Protein AF-A0AAW7EBL6-F1 (afdb_monomer_lite)

Radius of gyration: 20.96 Å; chains: 1; bounding box: 50×33×84 Å

Sequence (169 aa):
MKKLILAAVICMTYTNVQANVCEIPLNQVAVGSMTLMQSLDQFKKIHSNAKPDKDRIQILDVDQAFENAGVTSVGSIDFDPVKNRIIGFTLSYNEGKYAQLETPLNQFKNSILKNSKLPQKGWVLSQDKEAYQYRCNDYQVFIRQDHGVGRGSLGAVIWVFSRYSDSFE

Secondary structure (DSSP, 8-state):
----------------------SS-GGG-EETTEETT--HHHHHTT-TT-EEETTEEE-SS--HHHHHTT--EEEEEEEETTTTEEEEEEEE-TTBTTB-TT--HHHHHHHHHHTSB--SS--EE-TTSSEEEEE-SSEEEEEE--TT-STT---SEEEEEETTSTT--

Structure (mmCIF, N/CA/C/O backbone):
data_AF-A0AAW7EBL6-F1
#
_entry.id   AF-A0AAW7EBL6-F1
#
loop_
_atom_site.group_PDB
_atom_site.id
_atom_site.type_symbol
_atom_site.label_atom_id
_atom_site.label_alt_id
_atom_site.label_comp_id
_atom_site.label_asym_id
_atom_site.label_entity_id
_atom_site.label_seq_id
_atom_site.pdbx_PDB_ins_code
_atom_site.Cartn_x
_atom_site.Cartn_y
_atom_site.Cartn_z
_atom_site.occupancy
_atom_site.B_iso_or_equiv
_atom_site.auth_seq_id
_atom_site.auth_comp_id
_atom_site.auth_asym_id
_atom_site.auth_atom_id
_atom_site.pdbx_PDB_model_num
ATOM 1 N N . MET A 1 1 ? -30.341 -13.556 67.797 1.00 41.12 1 MET A N 1
ATOM 2 C CA . MET A 1 1 ? -29.297 -12.970 66.925 1.00 41.12 1 MET A CA 1
ATOM 3 C C . MET A 1 1 ? -28.873 -14.003 65.892 1.00 41.12 1 MET A C 1
ATOM 5 O O . MET A 1 1 ? -28.338 -15.020 66.301 1.00 41.12 1 MET A O 1
ATOM 9 N N . LYS A 1 2 ? -29.151 -13.775 64.602 1.00 37.97 2 LYS A N 1
ATOM 10 C CA . LYS A 1 2 ? -28.450 -14.355 63.435 1.00 37.97 2 LYS A CA 1
ATOM 11 C C . LYS A 1 2 ? -29.014 -13.673 62.181 1.00 37.97 2 LYS A C 1
ATOM 13 O O . LYS A 1 2 ? -30.071 -14.043 61.688 1.00 37.97 2 LYS A O 1
ATOM 18 N N . LYS A 1 3 ? -28.354 -12.597 61.745 1.00 42.34 3 LYS A N 1
ATOM 19 C CA . LYS A 1 3 ? -28.611 -11.946 60.454 1.00 42.34 3 LYS A CA 1
ATOM 20 C C . LYS A 1 3 ? -27.757 -12.675 59.416 1.00 42.34 3 LYS A C 1
ATOM 22 O O . LYS A 1 3 ? -26.536 -12.591 59.483 1.00 42.34 3 LYS A O 1
ATOM 27 N N . LEU A 1 4 ? -28.387 -13.409 58.505 1.00 45.50 4 LEU A N 1
ATOM 28 C CA . LEU A 1 4 ? -27.747 -13.885 57.281 1.00 45.50 4 LEU A CA 1
ATOM 29 C C . LEU A 1 4 ? -27.855 -12.756 56.256 1.00 45.50 4 LEU A C 1
ATOM 31 O O . LEU A 1 4 ? -28.935 -12.486 55.739 1.00 45.50 4 LEU A O 1
ATOM 35 N N . ILE A 1 5 ? -26.748 -12.055 56.024 1.00 50.28 5 ILE A N 1
ATOM 36 C CA . ILE A 1 5 ? -26.624 -11.108 54.917 1.00 50.28 5 ILE A CA 1
ATOM 37 C C . ILE A 1 5 ? -26.059 -11.905 53.745 1.00 50.28 5 ILE A C 1
ATOM 39 O O . ILE A 1 5 ? -24.889 -12.282 53.749 1.00 50.28 5 ILE A O 1
ATOM 43 N N . LEU A 1 6 ? -26.915 -12.201 52.769 1.00 44.25 6 LEU A N 1
ATOM 44 C CA . LEU A 1 6 ? -26.516 -12.775 51.492 1.00 44.25 6 LEU A CA 1
ATOM 45 C C . LEU A 1 6 ? -25.992 -11.622 50.623 1.00 44.25 6 LEU A C 1
ATOM 47 O O . LEU A 1 6 ? -26.770 -10.856 50.058 1.00 44.25 6 LEU A O 1
ATOM 51 N N . ALA A 1 7 ? -24.673 -11.441 50.577 1.00 52.09 7 ALA A N 1
ATOM 52 C CA . ALA A 1 7 ? -24.049 -10.495 49.662 1.00 52.09 7 ALA A CA 1
ATOM 53 C C . ALA A 1 7 ? -24.016 -11.123 48.260 1.00 52.09 7 ALA A C 1
ATOM 55 O O . ALA A 1 7 ? -23.239 -12.040 47.998 1.00 52.09 7 ALA A O 1
ATOM 56 N N . ALA A 1 8 ? -24.887 -10.651 47.369 1.00 55.81 8 ALA A N 1
ATOM 57 C CA . ALA A 1 8 ? -24.825 -10.984 45.954 1.00 55.81 8 ALA A CA 1
ATOM 58 C C . ALA A 1 8 ? -23.605 -10.284 45.334 1.00 55.81 8 ALA A C 1
ATOM 60 O O . ALA A 1 8 ? -23.542 -9.057 45.269 1.00 55.81 8 ALA A O 1
ATOM 61 N N . VAL A 1 9 ? -22.624 -11.074 44.900 1.00 52.22 9 VAL A N 1
ATOM 62 C CA . VAL A 1 9 ? -21.461 -10.596 44.149 1.00 52.22 9 VAL A CA 1
ATOM 63 C C . VAL A 1 9 ? -21.908 -10.307 42.718 1.00 52.22 9 VAL A C 1
ATOM 65 O O . VAL A 1 9 ? -22.136 -11.225 41.934 1.00 52.22 9 VAL A O 1
ATOM 68 N N . ILE A 1 10 ? -22.035 -9.028 42.368 1.00 58.41 10 ILE A N 1
ATOM 69 C CA . ILE A 1 10 ? -22.160 -8.598 40.972 1.00 58.41 10 ILE A CA 1
ATOM 70 C C . ILE A 1 10 ? -20.739 -8.456 40.416 1.00 58.41 10 ILE A C 1
ATOM 72 O O . ILE A 1 10 ? -20.129 -7.392 40.489 1.00 58.41 10 ILE A O 1
ATOM 76 N N . CYS A 1 11 ? -20.198 -9.545 39.870 1.00 48.09 11 CYS A N 1
ATOM 77 C CA . CYS A 1 11 ? -19.036 -9.480 38.986 1.00 48.09 11 CYS A CA 1
ATOM 78 C C . CYS A 1 11 ? -19.516 -9.103 37.581 1.00 48.09 11 CYS A C 1
ATOM 80 O O . CYS A 1 11 ? -19.899 -9.965 36.796 1.00 48.09 11 CYS A O 1
ATOM 82 N N . MET A 1 12 ? -19.502 -7.810 37.263 1.00 52.34 12 MET A N 1
ATOM 83 C CA . MET A 1 12 ? -19.603 -7.327 35.885 1.00 52.34 12 MET A CA 1
ATOM 84 C C . MET A 1 12 ? -18.270 -6.700 35.477 1.00 52.34 12 MET A C 1
ATOM 86 O O . MET A 1 12 ? -18.115 -5.483 35.473 1.00 52.34 12 MET A O 1
ATOM 90 N N . THR A 1 13 ? -17.292 -7.530 35.120 1.00 45.69 13 THR A N 1
ATOM 91 C CA . THR A 1 13 ? -16.124 -7.069 34.361 1.00 45.69 13 THR A CA 1
ATOM 92 C C . THR A 1 13 ? -16.465 -7.108 32.875 1.00 45.69 13 THR A C 1
ATOM 94 O O . THR A 1 13 ? -16.055 -8.017 32.158 1.00 45.69 13 THR A O 1
ATOM 97 N N . TYR A 1 14 ? -17.243 -6.130 32.407 1.00 45.69 14 TYR A N 1
ATOM 98 C CA . TYR A 1 14 ? -17.321 -5.839 30.977 1.00 45.69 14 TYR A CA 1
ATOM 99 C C . TYR A 1 14 ? -16.088 -5.020 30.605 1.00 45.69 14 TYR A C 1
ATOM 101 O O . TYR A 1 14 ? -16.085 -3.792 30.701 1.00 45.69 14 TYR A O 1
ATOM 109 N N . THR A 1 15 ? -15.019 -5.689 30.182 1.00 44.75 15 THR A N 1
ATOM 110 C CA . THR A 1 15 ? -14.023 -5.033 29.342 1.00 44.75 15 THR A CA 1
ATOM 111 C C . THR A 1 15 ? -14.699 -4.758 28.004 1.00 44.75 15 THR A C 1
ATOM 113 O O . THR A 1 15 ? -14.742 -5.603 27.115 1.00 44.75 15 THR A O 1
ATOM 116 N N . ASN A 1 16 ? -15.283 -3.567 27.863 1.00 39.31 16 ASN A N 1
ATOM 117 C CA . ASN A 1 16 ? -15.599 -3.035 26.547 1.00 39.31 16 ASN A CA 1
ATOM 118 C C . ASN A 1 16 ? -14.259 -2.855 25.830 1.00 39.31 16 ASN A C 1
ATOM 120 O O . ASN A 1 16 ? -13.623 -1.810 25.953 1.00 39.31 16 ASN A O 1
ATOM 124 N N . VAL A 1 17 ? -13.796 -3.885 25.117 1.00 49.09 17 VAL A N 1
ATOM 125 C CA . VAL A 1 17 ? -12.821 -3.699 24.043 1.00 49.09 17 VAL A CA 1
ATOM 126 C C . VAL A 1 17 ? -13.571 -2.884 23.006 1.00 49.09 17 VAL A C 1
ATOM 128 O O . VAL A 1 17 ? -14.308 -3.407 22.172 1.00 49.09 17 VAL A O 1
ATOM 131 N N . GLN A 1 18 ? -13.515 -1.569 23.184 1.00 49.03 18 GLN A N 1
ATOM 132 C CA . GLN A 1 18 ? -14.241 -0.634 22.362 1.00 49.03 18 GLN A CA 1
ATOM 133 C C . GLN A 1 18 ? -13.625 -0.736 20.975 1.00 49.03 18 GLN A C 1
ATOM 135 O O . GLN A 1 18 ? -12.450 -0.435 20.772 1.00 49.03 18 GLN A O 1
ATOM 140 N N . ALA A 1 19 ? -14.417 -1.267 20.052 1.00 60.50 19 ALA A N 1
ATOM 141 C CA . ALA A 1 19 ? -14.049 -1.452 18.667 1.00 60.50 19 ALA A CA 1
ATOM 142 C C . ALA A 1 19 ? -13.464 -0.128 18.131 1.00 60.50 19 ALA A C 1
ATOM 144 O O . ALA A 1 19 ? -14.158 0.891 18.132 1.00 60.50 19 ALA A O 1
ATOM 145 N N . ASN A 1 20 ? -12.207 -0.133 17.677 1.00 82.69 20 ASN A N 1
ATOM 146 C CA . ASN A 1 20 ? -11.586 1.069 17.124 1.00 82.69 20 ASN A CA 1
ATOM 147 C C . ASN A 1 20 ? -12.209 1.337 15.751 1.00 82.69 20 ASN A C 1
ATOM 149 O O . ASN A 1 20 ? -11.921 0.643 14.771 1.00 82.69 20 ASN A O 1
ATOM 153 N N . VAL A 1 21 ? -13.113 2.315 15.703 1.00 91.00 21 VAL A N 1
ATOM 154 C CA . VAL A 1 21 ? -13.809 2.724 14.480 1.00 91.00 21 VAL A CA 1
ATOM 155 C C . VAL A 1 21 ? -12.791 3.295 13.495 1.00 91.00 21 VAL A C 1
ATOM 157 O O . VAL A 1 21 ? -11.998 4.169 13.844 1.00 91.00 21 VAL A O 1
ATOM 160 N N . CYS A 1 22 ? -12.815 2.796 12.261 1.00 95.62 22 CYS A N 1
ATOM 161 C CA . CYS A 1 22 ? -11.944 3.289 11.203 1.00 95.62 22 CYS A CA 1
ATOM 162 C C . CYS A 1 22 ? -12.319 4.727 10.816 1.00 95.62 22 CYS A C 1
ATOM 164 O O . CYS A 1 22 ? -13.495 5.076 10.746 1.00 95.62 22 CYS A O 1
ATOM 166 N N . GLU A 1 23 ? -11.317 5.562 10.542 1.00 96.81 23 GLU A N 1
ATOM 167 C CA . GLU A 1 23 ? -11.528 6.951 10.116 1.00 96.81 23 GLU A CA 1
ATOM 168 C C . GLU A 1 23 ? -12.145 7.013 8.718 1.00 96.81 23 GLU A C 1
ATOM 170 O O . GLU A 1 23 ? -13.004 7.854 8.458 1.00 96.81 23 GLU A O 1
ATOM 175 N N . ILE A 1 24 ? -11.718 6.107 7.837 1.00 97.31 24 ILE A N 1
ATOM 176 C CA . ILE A 1 24 ? -12.285 5.929 6.504 1.00 97.31 24 ILE A CA 1
ATOM 177 C C . ILE A 1 24 ? -12.710 4.467 6.308 1.00 97.31 24 ILE A C 1
ATOM 179 O O . ILE A 1 24 ? -12.111 3.570 6.906 1.00 97.31 24 ILE A O 1
ATOM 183 N N . PRO A 1 25 ? -13.736 4.195 5.485 1.00 97.19 25 PRO A N 1
ATOM 184 C CA . PRO A 1 25 ? -14.154 2.831 5.186 1.00 97.19 25 PRO A CA 1
ATOM 185 C C . PRO A 1 25 ? -13.064 2.018 4.481 1.00 97.19 25 PRO A C 1
ATOM 187 O O . PRO A 1 25 ? -12.327 2.539 3.643 1.00 97.19 25 PRO A O 1
ATOM 190 N N . LEU A 1 26 ? -13.036 0.710 4.748 1.00 96.75 26 LEU A N 1
ATOM 191 C CA . LEU A 1 26 ? -12.065 -0.239 4.191 1.00 96.75 26 LEU A CA 1
ATOM 192 C C . LEU A 1 26 ? -11.908 -0.153 2.660 1.00 96.75 26 LEU A C 1
ATOM 194 O O . LEU A 1 26 ? -10.796 -0.207 2.150 1.00 96.75 26 LEU A O 1
ATOM 198 N N . ASN A 1 27 ? -1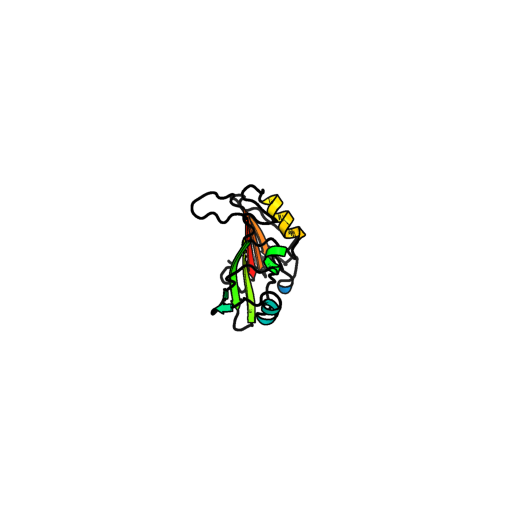3.010 0.002 1.921 1.00 96.38 27 ASN A N 1
ATOM 199 C CA . ASN A 1 27 ? -13.018 0.076 0.454 1.00 96.38 27 ASN A CA 1
ATOM 200 C C . ASN A 1 27 ? -12.616 1.452 -0.114 1.00 96.38 27 ASN A C 1
ATOM 202 O O . ASN A 1 27 ? -12.629 1.636 -1.329 1.00 96.38 27 ASN A O 1
ATOM 206 N N . GLN A 1 28 ? -12.309 2.429 0.743 1.00 97.81 28 GLN A N 1
ATOM 207 C CA . GLN A 1 28 ? -11.794 3.743 0.345 1.00 97.81 28 GLN A CA 1
ATOM 208 C C . GLN A 1 28 ? -10.289 3.884 0.589 1.00 97.81 28 GLN A C 1
ATOM 210 O O . GLN A 1 28 ? -9.703 4.867 0.136 1.00 97.81 28 GLN A O 1
ATOM 215 N N . VAL A 1 29 ? -9.673 2.920 1.282 1.00 98.62 29 VAL A N 1
ATOM 216 C CA . VAL A 1 29 ? -8.235 2.895 1.559 1.00 98.62 29 VAL A CA 1
ATOM 217 C C . VAL A 1 29 ? -7.483 2.696 0.246 1.00 98.62 29 VAL A C 1
ATOM 219 O O . VAL A 1 29 ? -7.518 1.607 -0.330 1.00 98.62 29 VAL A O 1
ATOM 222 N N . ALA A 1 30 ? -6.809 3.746 -0.222 1.00 98.50 30 ALA A N 1
ATOM 223 C CA . ALA A 1 30 ? -6.067 3.736 -1.479 1.00 98.50 30 ALA A CA 1
ATOM 224 C C . ALA A 1 30 ? -4.746 4.501 -1.369 1.00 98.50 30 ALA A C 1
ATOM 226 O O . ALA A 1 30 ? -4.693 5.585 -0.788 1.00 98.50 30 ALA A O 1
ATOM 227 N N . VAL A 1 31 ? -3.684 3.957 -1.954 1.00 98.38 31 VAL A N 1
ATOM 228 C CA . VAL A 1 31 ? -2.321 4.506 -1.925 1.00 98.38 31 VAL A CA 1
ATOM 229 C C . VAL A 1 31 ? -1.513 3.877 -3.054 1.00 98.38 31 VAL A C 1
ATOM 231 O O . VAL A 1 31 ? -1.671 2.694 -3.336 1.00 98.38 31 VAL A O 1
ATOM 234 N N . GLY A 1 32 ? -0.667 4.665 -3.720 1.00 97.00 32 GLY A N 1
ATOM 235 C CA . GLY A 1 32 ? 0.273 4.128 -4.707 1.00 97.00 32 GLY A CA 1
ATOM 236 C C . GLY A 1 32 ? -0.391 3.329 -5.833 1.00 97.00 32 GLY A C 1
ATOM 237 O O . GLY A 1 32 ? 0.073 2.248 -6.153 1.00 97.00 32 GLY A O 1
ATOM 238 N N . SER A 1 33 ? -1.511 3.817 -6.381 1.00 96.81 33 SER A N 1
ATOM 239 C CA . SER A 1 33 ? -2.329 3.128 -7.401 1.00 96.81 33 SER A CA 1
ATOM 240 C C . SER A 1 33 ? -3.009 1.814 -6.956 1.00 96.81 33 SER A C 1
ATOM 242 O O . SER A 1 33 ? -3.704 1.164 -7.735 1.00 96.81 33 SER A O 1
ATOM 244 N N . MET A 1 34 ? -2.910 1.457 -5.674 1.00 97.81 34 MET A N 1
ATOM 245 C CA . MET A 1 34 ? -3.627 0.335 -5.066 1.00 97.81 34 MET A CA 1
ATOM 246 C C . MET A 1 34 ? -4.850 0.821 -4.290 1.00 97.81 34 MET A C 1
ATOM 248 O O . MET A 1 34 ? -4.810 1.878 -3.662 1.00 97.81 34 MET A O 1
ATOM 252 N N . THR A 1 35 ? -5.915 0.017 -4.265 1.00 98.25 35 THR A N 1
ATOM 253 C CA . THR A 1 35 ? -7.072 0.213 -3.374 1.00 98.25 35 THR A CA 1
ATOM 254 C C . THR A 1 35 ? -7.422 -1.108 -2.696 1.00 98.25 35 THR A C 1
ATOM 256 O O . THR A 1 35 ? -7.508 -2.142 -3.362 1.00 98.25 35 THR A O 1
ATOM 259 N N . LEU A 1 36 ? -7.646 -1.102 -1.379 1.00 98.12 36 LEU A N 1
ATOM 260 C CA . LEU A 1 36 ? -8.154 -2.287 -0.684 1.00 98.12 36 LEU A CA 1
ATOM 261 C C . LEU A 1 36 ? -9.559 -2.644 -1.179 1.00 98.12 36 LEU A C 1
ATOM 263 O O . LEU A 1 36 ? -10.380 -1.784 -1.484 1.00 98.12 36 LEU A O 1
ATOM 267 N N . MET A 1 37 ? -9.854 -3.940 -1.199 1.00 98.25 37 MET A N 1
ATOM 268 C CA . MET A 1 37 ? -11.122 -4.528 -1.639 1.00 98.25 37 MET A CA 1
ATOM 269 C C . MET A 1 37 ? -11.456 -4.338 -3.125 1.00 98.25 37 MET A C 1
ATOM 271 O O . MET A 1 37 ? -12.523 -4.783 -3.547 1.00 98.25 37 MET A O 1
ATOM 275 N N . GLN A 1 38 ? -10.584 -3.722 -3.929 1.00 97.75 38 GLN A N 1
ATOM 276 C CA . GLN A 1 38 ? -10.805 -3.637 -5.374 1.00 97.75 38 GLN A CA 1
ATOM 277 C C . GLN A 1 38 ? -10.718 -5.024 -6.016 1.00 97.75 38 GLN A C 1
ATOM 279 O O . GLN A 1 38 ? -9.931 -5.867 -5.571 1.00 97.75 38 GLN A O 1
ATOM 284 N N . SER A 1 39 ? -11.506 -5.261 -7.064 1.00 97.38 39 SER A N 1
ATOM 285 C CA . SER A 1 39 ? -11.466 -6.536 -7.782 1.00 97.38 39 SER A CA 1
ATOM 286 C C . SER A 1 39 ? -10.262 -6.645 -8.713 1.00 97.38 39 SER A C 1
ATOM 288 O O . SER A 1 39 ? -9.680 -5.634 -9.118 1.00 97.38 39 SER A O 1
ATOM 290 N N . LEU A 1 40 ? -9.915 -7.874 -9.114 1.00 96.38 40 LEU A N 1
ATOM 291 C CA . LEU A 1 40 ? -8.840 -8.094 -10.084 1.00 96.38 40 LEU A CA 1
ATOM 292 C C . LEU A 1 40 ? -9.131 -7.404 -11.425 1.00 96.38 40 LEU A C 1
ATOM 294 O O . LEU A 1 40 ? -8.224 -6.842 -12.031 1.00 96.38 40 LEU A O 1
ATOM 298 N N . ASP A 1 41 ? -10.388 -7.392 -11.871 1.00 96.50 41 ASP A N 1
ATOM 299 C CA . ASP A 1 41 ? -10.778 -6.743 -13.128 1.00 96.50 41 ASP A CA 1
ATOM 300 C C . ASP A 1 41 ? -10.644 -5.221 -13.056 1.00 96.50 41 ASP A C 1
ATOM 302 O O . ASP A 1 41 ? -10.212 -4.586 -14.016 1.00 96.50 41 ASP A O 1
ATOM 306 N N . GLN A 1 42 ? -11.005 -4.617 -11.920 1.00 97.44 42 GLN A N 1
ATOM 307 C CA . GLN A 1 42 ? -10.797 -3.186 -11.695 1.00 97.44 42 GLN A CA 1
ATOM 308 C C . GLN A 1 42 ? -9.308 -2.854 -11.662 1.00 97.44 42 GLN A C 1
ATOM 310 O O . GLN A 1 42 ? -8.888 -1.893 -12.300 1.00 97.44 42 GLN A O 1
ATOM 315 N N . PHE A 1 43 ? -8.518 -3.680 -10.977 1.00 97.25 43 PHE A N 1
ATOM 316 C CA . PHE A 1 43 ? -7.076 -3.512 -10.896 1.00 97.25 43 PHE A CA 1
ATOM 317 C C . PHE A 1 43 ? -6.411 -3.610 -12.275 1.00 97.25 43 PHE A C 1
ATOM 319 O O . PHE A 1 43 ? -5.665 -2.714 -12.658 1.00 97.25 43 PHE A O 1
ATOM 326 N N . LYS A 1 44 ? -6.764 -4.625 -13.075 1.00 96.44 44 LYS A N 1
ATOM 327 C CA . LYS A 1 44 ? -6.220 -4.861 -14.424 1.00 96.44 44 LYS A CA 1
ATOM 328 C C . LYS A 1 44 ? -6.542 -3.776 -15.447 1.00 96.44 44 LYS A C 1
ATOM 330 O O . LYS A 1 44 ? -5.822 -3.652 -16.433 1.00 96.44 44 LYS A O 1
ATOM 335 N N . LYS A 1 45 ? -7.600 -2.985 -15.236 1.00 96.69 45 LYS A N 1
ATOM 336 C CA . LYS A 1 45 ? -7.885 -1.816 -16.090 1.00 96.69 45 LYS A CA 1
ATOM 337 C C . LYS A 1 45 ? -6.794 -0.753 -15.999 1.00 96.69 45 LYS A C 1
ATOM 339 O O . LYS A 1 45 ? -6.619 -0.002 -16.951 1.00 96.69 45 LYS A O 1
ATOM 344 N N . ILE A 1 46 ? -6.109 -0.684 -14.861 1.00 96.31 46 ILE A N 1
ATOM 345 C CA . ILE A 1 46 ? -5.004 0.244 -14.618 1.00 96.31 46 ILE A CA 1
ATOM 346 C C . ILE A 1 46 ? -3.679 -0.496 -14.835 1.00 96.31 46 ILE A C 1
ATOM 348 O O . ILE A 1 46 ? -2.839 -0.043 -15.604 1.00 96.31 46 ILE A O 1
ATOM 352 N N . HIS A 1 47 ? -3.552 -1.680 -14.236 1.00 96.50 47 HIS A N 1
ATOM 353 C CA . HIS A 1 47 ? -2.337 -2.488 -14.202 1.00 96.50 47 HIS A CA 1
ATOM 354 C C . HIS A 1 47 ? -2.491 -3.745 -15.057 1.00 96.50 47 HIS A C 1
ATOM 356 O O . HIS A 1 47 ? -2.712 -4.854 -14.563 1.00 96.50 47 HIS A O 1
ATOM 362 N N . SER A 1 48 ? -2.429 -3.573 -16.377 1.00 94.88 48 SER A N 1
ATOM 363 C CA . SER A 1 48 ? -2.685 -4.661 -17.339 1.00 94.88 48 SER A CA 1
ATOM 364 C C . SER A 1 48 ? -1.699 -5.836 -17.238 1.00 94.88 48 SER A C 1
ATOM 366 O O . SER A 1 48 ? -2.024 -6.950 -17.652 1.00 94.88 48 SER A O 1
ATOM 368 N N . ASN A 1 49 ? -0.522 -5.614 -16.645 1.00 93.69 49 ASN A N 1
ATOM 369 C CA . ASN A 1 49 ? 0.497 -6.633 -16.402 1.00 93.69 49 ASN A CA 1
ATOM 370 C C . ASN A 1 49 ? 0.252 -7.474 -15.130 1.00 93.69 49 ASN A C 1
ATOM 372 O O . ASN A 1 49 ? 1.017 -8.405 -14.875 1.00 93.69 49 ASN A O 1
ATOM 376 N N . ALA A 1 50 ? -0.810 -7.196 -14.363 1.00 95.31 50 ALA A N 1
ATOM 377 C CA . ALA A 1 50 ? -1.174 -7.950 -13.168 1.00 95.31 50 ALA A CA 1
ATOM 378 C C . ALA A 1 50 ? -1.533 -9.408 -13.489 1.00 95.31 50 ALA A C 1
ATOM 380 O O . ALA A 1 50 ? -2.465 -9.691 -14.254 1.00 95.31 50 ALA A O 1
ATOM 381 N N . LYS A 1 51 ? -0.848 -10.355 -12.843 1.00 92.56 51 LYS A N 1
ATOM 382 C CA . LYS A 1 51 ? -1.097 -11.794 -13.007 1.00 92.56 51 LYS A CA 1
ATOM 383 C C . LYS A 1 51 ? -1.538 -12.413 -11.683 1.00 92.56 51 LYS A C 1
ATOM 385 O O . LYS A 1 51 ? -0.787 -12.327 -10.718 1.00 92.56 51 LYS A O 1
ATOM 390 N N . PRO A 1 52 ? -2.731 -13.026 -11.598 1.00 90.62 52 PRO A N 1
ATOM 391 C CA . PRO A 1 52 ? -3.099 -13.772 -10.403 1.00 90.62 52 PRO A CA 1
ATOM 392 C C . PRO A 1 52 ? -2.194 -15.002 -10.253 1.00 90.62 52 PRO A C 1
ATOM 394 O O . PRO A 1 52 ? -1.904 -15.685 -11.236 1.00 90.62 52 PRO A O 1
ATOM 397 N N . ASP A 1 53 ? -1.795 -15.289 -9.022 1.00 91.38 53 ASP A N 1
ATOM 398 C CA . ASP A 1 53 ? -1.053 -16.479 -8.615 1.00 91.38 53 ASP A CA 1
ATOM 399 C C . ASP A 1 53 ? -1.629 -16.972 -7.283 1.00 91.38 53 ASP A C 1
ATOM 401 O O . ASP A 1 53 ? -1.315 -16.437 -6.224 1.00 91.38 53 ASP A O 1
ATOM 405 N N . LYS A 1 54 ? -2.528 -17.961 -7.352 1.00 90.75 54 LYS A N 1
ATOM 406 C CA . LYS A 1 54 ? -3.273 -18.510 -6.205 1.00 90.75 54 LYS A CA 1
ATOM 407 C C . LYS A 1 54 ? -3.985 -17.422 -5.379 1.00 90.75 54 LYS A C 1
ATOM 409 O O . LYS A 1 54 ? -4.997 -16.882 -5.820 1.00 90.75 54 LYS A O 1
ATOM 414 N N . ASP A 1 55 ? -3.478 -17.154 -4.185 1.00 92.88 55 ASP A N 1
ATOM 415 C CA . ASP A 1 55 ? -3.936 -16.199 -3.176 1.00 92.88 55 ASP A CA 1
ATOM 416 C C . ASP A 1 55 ? -3.202 -14.852 -3.274 1.00 92.88 55 ASP A C 1
ATOM 418 O O . ASP A 1 55 ? -3.253 -14.027 -2.362 1.00 92.88 55 ASP A O 1
ATOM 422 N N . ARG A 1 56 ? -2.497 -14.612 -4.384 1.00 94.62 56 ARG A N 1
ATOM 423 C CA . ARG A 1 56 ? -1.727 -13.395 -4.631 1.00 94.62 56 ARG A CA 1
ATOM 424 C C . ARG A 1 56 ? -1.937 -12.849 -6.033 1.00 94.62 56 ARG A C 1
ATOM 426 O O . ARG A 1 56 ? -2.460 -13.511 -6.932 1.00 94.62 56 ARG A O 1
ATOM 433 N N . ILE A 1 57 ? -1.481 -11.619 -6.229 1.00 95.38 57 ILE A N 1
ATOM 434 C CA . ILE A 1 57 ? -1.301 -11.010 -7.545 1.00 95.38 57 ILE A CA 1
ATOM 435 C C . ILE A 1 57 ? 0.169 -10.625 -7.704 1.00 95.38 57 ILE A C 1
ATOM 437 O O . ILE A 1 57 ? 0.758 -9.995 -6.830 1.00 95.38 57 ILE A O 1
ATOM 441 N N . GLN A 1 58 ? 0.757 -10.998 -8.835 1.00 93.62 58 GLN A N 1
ATOM 442 C CA . GLN A 1 58 ? 2.109 -10.627 -9.221 1.00 93.62 58 GLN A CA 1
ATOM 443 C C . GLN A 1 58 ? 2.092 -9.400 -10.137 1.00 93.62 58 GLN A C 1
ATOM 445 O O . GLN A 1 58 ? 1.325 -9.340 -11.105 1.00 93.62 58 GLN A O 1
ATOM 450 N N . ILE A 1 59 ? 2.992 -8.462 -9.847 1.00 93.25 59 ILE A N 1
ATOM 451 C CA . ILE A 1 59 ? 3.394 -7.348 -10.707 1.00 93.25 59 ILE A CA 1
ATOM 452 C C . ILE A 1 59 ? 4.905 -7.482 -10.882 1.00 93.25 59 ILE A C 1
ATOM 454 O O . ILE A 1 59 ? 5.642 -7.388 -9.906 1.00 93.25 59 ILE A O 1
ATOM 458 N N . LEU A 1 60 ? 5.354 -7.779 -12.102 1.00 81.31 60 LEU A N 1
ATOM 459 C CA . LEU A 1 60 ? 6.783 -7.968 -12.387 1.00 81.31 60 LEU A CA 1
ATOM 460 C C . LEU A 1 60 ? 7.497 -6.632 -12.586 1.00 81.31 60 LEU A C 1
ATOM 462 O O . LEU A 1 60 ? 8.613 -6.463 -12.111 1.00 81.31 60 LEU A O 1
ATOM 466 N N . ASP A 1 61 ? 6.811 -5.689 -13.231 1.00 87.56 61 ASP A N 1
ATOM 467 C CA . ASP A 1 61 ? 7.334 -4.366 -13.544 1.00 87.56 61 ASP A CA 1
ATOM 468 C C . ASP A 1 61 ? 6.367 -3.299 -13.036 1.00 87.56 61 ASP A C 1
ATOM 470 O 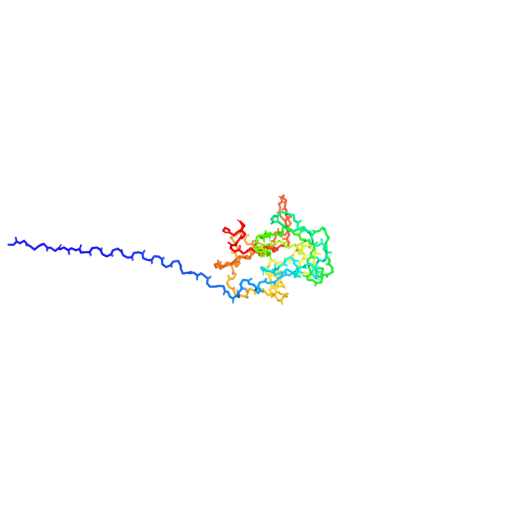O . ASP A 1 61 ? 5.148 -3.389 -13.226 1.00 87.56 61 ASP A O 1
ATOM 474 N N . VAL A 1 62 ? 6.925 -2.281 -12.392 1.00 93.06 62 VAL A N 1
ATOM 475 C CA . VAL A 1 62 ? 6.202 -1.070 -12.010 1.00 93.06 62 VAL A CA 1
ATOM 476 C C . VAL A 1 62 ? 5.785 -0.357 -13.294 1.00 93.06 62 VAL A C 1
ATOM 478 O O . VAL A 1 62 ? 6.631 0.001 -14.105 1.00 93.06 62 VAL A O 1
ATOM 481 N N . ASP A 1 63 ? 4.482 -0.191 -13.508 1.00 95.38 63 ASP A N 1
ATOM 482 C CA . ASP A 1 63 ? 3.973 0.560 -14.653 1.00 95.38 63 ASP A CA 1
ATOM 483 C C . ASP A 1 63 ? 3.844 2.061 -14.356 1.00 95.38 63 ASP A C 1
ATOM 485 O O . ASP A 1 63 ? 4.030 2.535 -13.232 1.00 95.38 63 ASP A O 1
ATOM 489 N N . GLN A 1 64 ? 3.458 2.821 -15.381 1.00 96.12 64 GLN A N 1
ATOM 490 C CA . GLN A 1 64 ? 3.369 4.275 -15.305 1.00 96.12 64 GLN A CA 1
ATOM 491 C C . GLN A 1 64 ? 2.451 4.781 -14.180 1.00 96.12 64 GLN A C 1
ATOM 493 O O . GLN A 1 64 ? 2.682 5.867 -13.644 1.00 96.12 64 GLN A O 1
ATOM 498 N N . ALA A 1 65 ? 1.396 4.041 -13.825 1.00 96.62 65 ALA A N 1
ATOM 499 C CA . ALA A 1 65 ? 0.471 4.466 -12.779 1.00 96.62 65 ALA A CA 1
ATOM 500 C C . ALA A 1 65 ? 1.132 4.385 -11.397 1.00 96.62 65 ALA A C 1
ATOM 502 O O . ALA A 1 65 ? 1.000 5.316 -10.596 1.00 96.62 65 ALA A O 1
ATOM 503 N N . PHE A 1 66 ? 1.904 3.326 -11.148 1.00 97.19 66 PHE A N 1
ATOM 504 C CA . PHE A 1 66 ? 2.728 3.211 -9.948 1.00 97.19 66 PHE A CA 1
ATOM 505 C C . PHE A 1 66 ? 3.843 4.267 -9.902 1.00 97.19 66 PHE A C 1
ATOM 507 O O . PHE A 1 66 ? 3.988 4.950 -8.884 1.00 97.19 66 PHE A O 1
ATOM 514 N N . GLU A 1 67 ? 4.569 4.473 -11.004 1.00 95.94 67 GLU A N 1
ATOM 515 C CA . GLU A 1 67 ? 5.639 5.479 -11.094 1.00 95.94 67 GLU A CA 1
ATOM 516 C C . GLU A 1 67 ? 5.123 6.899 -10.821 1.00 95.94 67 GLU A C 1
ATOM 518 O O . GLU A 1 67 ? 5.707 7.657 -10.042 1.00 95.94 67 GLU A O 1
ATOM 523 N N . ASN A 1 68 ? 3.977 7.259 -11.409 1.00 95.75 68 ASN A N 1
ATOM 524 C CA . ASN A 1 68 ? 3.335 8.559 -11.191 1.00 95.75 68 ASN A CA 1
ATOM 525 C C . ASN A 1 68 ? 2.974 8.775 -9.716 1.00 95.75 68 ASN A C 1
ATOM 527 O O . ASN A 1 68 ? 3.050 9.903 -9.204 1.00 95.75 68 ASN A O 1
ATOM 531 N N . ALA A 1 69 ? 2.610 7.683 -9.042 1.00 96.38 69 ALA A N 1
ATOM 532 C CA . ALA A 1 69 ? 2.336 7.632 -7.618 1.00 96.38 69 ALA A CA 1
ATOM 533 C C . ALA A 1 69 ? 3.603 7.468 -6.757 1.00 96.38 69 ALA A C 1
ATOM 535 O O . ALA A 1 69 ? 3.474 7.322 -5.547 1.00 96.38 69 ALA A O 1
ATOM 536 N N . GLY A 1 70 ? 4.805 7.518 -7.341 1.00 96.00 70 GLY A N 1
ATOM 537 C CA . GLY A 1 70 ? 6.090 7.495 -6.640 1.00 96.00 70 GLY A CA 1
ATOM 538 C C . GLY A 1 70 ? 6.550 6.124 -6.143 1.00 96.00 70 GLY A C 1
ATOM 539 O O . GLY A 1 70 ? 7.534 6.075 -5.407 1.00 96.00 70 GLY A O 1
ATOM 540 N N . VAL A 1 71 ? 5.852 5.048 -6.513 1.00 97.06 71 VAL A N 1
ATOM 541 C CA . VAL A 1 71 ? 6.204 3.669 -6.151 1.00 97.06 71 VAL A CA 1
ATOM 542 C C . VAL A 1 71 ? 7.376 3.206 -7.015 1.00 97.06 71 VAL A C 1
ATOM 544 O O . VAL A 1 71 ? 7.357 3.394 -8.228 1.00 97.06 71 VAL A O 1
ATOM 547 N N . THR A 1 72 ? 8.380 2.588 -6.396 1.00 95.44 72 THR A N 1
ATOM 548 C CA . THR A 1 72 ? 9.587 2.075 -7.070 1.00 95.44 72 THR A CA 1
ATOM 549 C C . THR A 1 72 ? 9.641 0.555 -7.131 1.00 95.44 72 THR A C 1
ATOM 551 O O . THR A 1 72 ? 10.322 -0.004 -7.985 1.00 95.44 72 THR A O 1
ATOM 554 N N . SER A 1 73 ? 8.889 -0.137 -6.273 1.00 94.50 73 SER A N 1
ATOM 555 C CA . SER A 1 73 ? 8.610 -1.566 -6.424 1.00 94.50 73 SER A CA 1
ATOM 556 C C . SER A 1 73 ? 7.308 -1.957 -5.733 1.00 94.50 73 SER A C 1
ATOM 558 O O . SER A 1 73 ? 6.867 -1.323 -4.771 1.00 94.50 73 SER A O 1
ATOM 560 N N . VAL A 1 74 ? 6.692 -3.023 -6.236 1.00 95.31 74 VAL A N 1
ATOM 561 C CA . VAL A 1 74 ? 5.488 -3.629 -5.667 1.00 95.31 74 VAL A CA 1
ATOM 562 C C . VAL A 1 74 ? 5.898 -4.935 -4.996 1.00 95.31 74 VAL A C 1
ATOM 564 O O . VAL A 1 74 ? 6.517 -5.790 -5.624 1.00 95.31 74 VAL A O 1
ATOM 567 N N . GLY A 1 75 ? 5.597 -5.064 -3.706 1.00 91.50 75 GLY A N 1
ATOM 568 C CA . GLY A 1 75 ? 5.861 -6.276 -2.937 1.00 91.50 75 GLY A CA 1
ATOM 569 C C . GLY A 1 75 ? 4.725 -7.290 -3.077 1.00 91.50 75 GLY A C 1
ATOM 570 O O . GLY A 1 75 ? 4.180 -7.497 -4.159 1.00 91.50 75 GLY A O 1
ATOM 571 N N . SER A 1 76 ? 4.344 -7.931 -1.969 1.00 90.50 76 SER A N 1
ATOM 572 C CA . SER A 1 76 ? 3.173 -8.811 -1.967 1.00 90.50 76 SER A CA 1
ATOM 573 C C . SER A 1 76 ? 1.897 -8.030 -2.282 1.00 90.50 76 SER A C 1
ATOM 575 O O . SER A 1 76 ? 1.715 -6.912 -1.800 1.00 90.50 76 SER A O 1
ATOM 577 N N . ILE A 1 77 ? 1.002 -8.638 -3.061 1.00 96.81 77 ILE A N 1
ATOM 578 C CA . ILE A 1 77 ? -0.403 -8.245 -3.170 1.00 96.81 77 ILE A CA 1
ATOM 579 C C . ILE A 1 77 ? -1.218 -9.474 -2.780 1.00 96.81 77 ILE A C 1
ATOM 581 O O . ILE A 1 77 ? -1.298 -10.429 -3.552 1.00 96.81 77 ILE A O 1
ATOM 585 N N . ASP A 1 78 ? -1.804 -9.446 -1.591 1.00 96.88 78 ASP A N 1
ATOM 586 C CA . ASP A 1 78 ? -2.656 -10.514 -1.082 1.00 96.88 78 ASP A CA 1
ATOM 587 C C . ASP A 1 78 ? -4.037 -10.414 -1.734 1.00 96.88 78 ASP A C 1
ATOM 589 O O . ASP A 1 78 ? -4.644 -9.335 -1.820 1.00 96.88 78 ASP A O 1
ATOM 593 N N . PHE A 1 79 ? -4.562 -11.549 -2.175 1.00 97.25 79 PHE A N 1
ATOM 594 C CA . PHE A 1 79 ? -5.782 -11.640 -2.957 1.00 97.25 79 PHE A CA 1
ATOM 595 C C . PHE A 1 79 ? -6.697 -12.737 -2.415 1.00 97.25 79 PHE A C 1
ATOM 597 O O . PHE A 1 79 ? -6.282 -13.866 -2.188 1.00 97.25 79 PHE A O 1
ATOM 604 N N . ASP A 1 80 ? -7.974 -12.404 -2.247 1.00 96.75 80 ASP A N 1
ATOM 605 C CA . ASP A 1 80 ? -9.036 -13.356 -1.927 1.00 96.75 80 ASP A CA 1
ATOM 606 C C . ASP A 1 80 ? -9.665 -13.833 -3.250 1.00 96.75 80 ASP A C 1
ATOM 608 O O . ASP A 1 80 ? -10.482 -13.101 -3.827 1.00 96.75 80 ASP A O 1
ATOM 612 N N . PRO A 1 81 ? -9.307 -15.029 -3.766 1.00 95.00 81 PRO A N 1
ATOM 613 C CA . PRO A 1 81 ? -9.819 -15.514 -5.045 1.00 95.00 81 PRO A CA 1
ATOM 614 C C . PRO A 1 81 ? -11.303 -15.884 -4.984 1.00 95.00 81 PRO A C 1
ATOM 616 O O . PRO A 1 81 ? -11.983 -15.846 -6.007 1.00 95.00 81 PRO A O 1
ATOM 619 N N . VAL A 1 82 ? -11.831 -16.198 -3.795 1.00 95.38 82 VAL A N 1
ATOM 620 C CA . VAL A 1 82 ? -13.242 -16.568 -3.610 1.00 95.38 82 VAL A CA 1
ATOM 621 C C . VAL A 1 82 ? -14.137 -15.336 -3.713 1.00 95.38 82 VAL A C 1
ATOM 623 O O . VAL A 1 82 ? -15.219 -15.398 -4.298 1.00 95.38 82 VAL A O 1
ATOM 626 N N . LYS A 1 83 ? -13.706 -14.204 -3.149 1.00 96.56 83 LYS A N 1
ATOM 627 C CA . LYS A 1 83 ? -14.436 -12.927 -3.216 1.00 96.56 83 LYS A CA 1
ATOM 628 C C . LYS A 1 83 ? -13.939 -11.994 -4.319 1.00 96.56 83 LYS A C 1
ATOM 630 O O . LYS A 1 83 ? -14.513 -10.919 -4.473 1.00 96.56 83 LYS A O 1
ATOM 635 N N . ASN A 1 84 ? -12.916 -12.399 -5.073 1.00 96.31 84 ASN A N 1
ATOM 636 C CA . ASN A 1 84 ? -12.269 -11.632 -6.137 1.00 96.31 84 ASN A CA 1
ATOM 637 C C . ASN A 1 84 ? -11.899 -10.207 -5.693 1.00 96.31 84 ASN A C 1
ATOM 639 O O . ASN A 1 84 ? -12.411 -9.229 -6.241 1.00 96.31 84 ASN A O 1
ATOM 643 N N . ARG A 1 85 ? -11.041 -10.078 -4.675 1.00 97.44 85 ARG A N 1
ATOM 644 C CA . ARG A 1 85 ? -10.654 -8.767 -4.126 1.00 97.44 85 ARG A CA 1
ATOM 645 C C . ARG A 1 85 ? -9.250 -8.745 -3.532 1.00 97.44 85 ARG A C 1
ATOM 647 O O . ARG A 1 85 ? -8.813 -9.719 -2.928 1.00 97.44 85 ARG A O 1
ATOM 654 N N . ILE A 1 86 ? -8.574 -7.607 -3.652 1.00 98.06 86 ILE A N 1
ATOM 655 C CA . ILE A 1 86 ? -7.268 -7.361 -3.024 1.00 98.06 86 ILE A CA 1
ATOM 656 C C . ILE A 1 86 ? -7.462 -7.095 -1.532 1.00 98.06 86 ILE A C 1
ATOM 658 O O . ILE A 1 86 ? -8.150 -6.145 -1.162 1.00 98.06 86 ILE A O 1
ATOM 662 N N . ILE A 1 87 ? -6.860 -7.918 -0.678 1.00 98.25 87 ILE A N 1
ATOM 663 C CA . ILE A 1 87 ? -7.032 -7.883 0.785 1.00 98.25 87 ILE A CA 1
ATOM 664 C C . ILE A 1 87 ? -5.809 -7.348 1.532 1.00 98.25 87 ILE A C 1
ATOM 666 O O . ILE A 1 87 ? -5.918 -7.047 2.723 1.00 98.25 87 ILE A O 1
ATOM 670 N N . GLY A 1 88 ? -4.686 -7.171 0.845 1.00 98.25 88 GLY A N 1
ATOM 671 C CA . GLY A 1 88 ? -3.479 -6.577 1.399 1.00 98.25 88 GLY A CA 1
ATOM 672 C C . GLY A 1 88 ? -2.450 -6.289 0.314 1.00 98.25 88 GLY A C 1
ATOM 673 O O . GLY A 1 88 ? -2.518 -6.873 -0.765 1.00 98.25 88 GLY A O 1
ATOM 674 N N . PHE A 1 89 ? -1.526 -5.367 0.564 1.00 97.88 89 PHE A N 1
ATOM 675 C CA . PHE A 1 89 ? -0.409 -5.114 -0.339 1.00 97.88 89 PHE A CA 1
ATOM 676 C C . PHE A 1 89 ? 0.756 -4.378 0.334 1.00 97.88 89 PHE A C 1
ATOM 678 O O . PHE A 1 89 ? 0.591 -3.696 1.349 1.00 97.88 89 PHE A O 1
ATOM 685 N N . THR A 1 90 ? 1.928 -4.481 -0.292 1.00 96.81 90 THR A N 1
ATOM 686 C CA . THR A 1 90 ? 3.164 -3.788 0.089 1.00 96.81 90 THR A CA 1
ATOM 687 C C . THR A 1 90 ? 3.678 -2.953 -1.076 1.00 96.81 90 THR A C 1
ATOM 689 O O . THR A 1 90 ? 3.762 -3.458 -2.196 1.00 96.81 90 THR A O 1
ATOM 692 N N . LEU A 1 91 ? 4.077 -1.705 -0.826 1.00 97.12 91 LEU A N 1
ATOM 693 C CA . LEU A 1 91 ? 4.688 -0.839 -1.840 1.00 97.12 91 LEU A CA 1
ATOM 694 C C . LEU A 1 91 ? 5.975 -0.223 -1.300 1.00 97.12 91 LEU A C 1
ATOM 696 O O . LEU A 1 91 ? 5.997 0.296 -0.182 1.00 97.12 91 LEU A O 1
ATOM 700 N N . SER A 1 92 ? 7.029 -0.244 -2.110 1.00 95.50 92 SER A N 1
ATOM 701 C CA . SER A 1 92 ? 8.257 0.492 -1.833 1.00 95.50 92 SER A CA 1
ATOM 702 C C . SER A 1 92 ? 8.244 1.840 -2.540 1.00 95.50 92 SER A C 1
ATOM 704 O O . SER A 1 92 ? 7.794 1.968 -3.679 1.00 95.50 92 SER A O 1
ATOM 706 N N . TYR A 1 93 ? 8.776 2.831 -1.845 1.00 95.88 93 TYR A N 1
ATOM 707 C CA . TYR A 1 93 ? 9.039 4.187 -2.311 1.00 95.88 93 TYR A CA 1
ATOM 708 C C . TYR A 1 93 ? 10.531 4.510 -2.222 1.00 95.88 93 TYR A C 1
ATOM 710 O O . TYR A 1 93 ? 10.908 5.677 -2.321 1.00 95.88 93 TYR A O 1
ATOM 718 N N . ASN A 1 94 ? 11.368 3.500 -1.964 1.00 91.00 94 ASN A N 1
ATOM 719 C CA . ASN A 1 94 ? 12.792 3.686 -1.757 1.00 91.00 94 ASN A CA 1
ATOM 720 C C . ASN A 1 94 ? 13.434 4.294 -3.007 1.00 91.00 94 ASN A C 1
ATOM 722 O O . ASN A 1 94 ? 13.156 3.830 -4.114 1.00 91.00 94 ASN A O 1
ATOM 726 N N . GLU A 1 95 ? 14.254 5.329 -2.814 1.00 89.31 95 GLU A N 1
ATOM 727 C CA . GLU A 1 95 ? 14.853 6.138 -3.889 1.00 89.31 95 GLU A CA 1
ATOM 728 C C . GLU A 1 95 ? 13.826 6.724 -4.887 1.00 89.31 95 GLU A C 1
ATOM 730 O O . GLU A 1 95 ? 14.152 7.071 -6.022 1.00 89.31 95 GLU A O 1
ATOM 735 N N . GLY A 1 96 ? 12.564 6.855 -4.471 1.00 89.69 96 GLY A N 1
ATOM 736 C CA . GLY A 1 96 ? 11.456 7.339 -5.282 1.00 89.69 96 GLY A CA 1
ATOM 737 C C . GLY A 1 96 ? 11.120 8.815 -5.071 1.00 89.69 96 GLY A C 1
ATOM 738 O O . GLY A 1 96 ? 11.724 9.549 -4.287 1.00 89.69 96 GLY A O 1
ATOM 739 N N . LYS A 1 97 ? 10.056 9.256 -5.749 1.00 93.19 97 LYS A N 1
ATOM 740 C CA . LYS A 1 97 ? 9.557 10.644 -5.725 1.00 93.19 97 LYS A CA 1
ATOM 741 C C . LYS A 1 97 ? 9.248 11.177 -4.320 1.00 93.19 97 LYS A C 1
ATOM 743 O O . LYS A 1 97 ? 9.330 12.382 -4.096 1.00 93.19 97 LYS A O 1
ATOM 748 N N . TYR A 1 98 ? 8.827 10.306 -3.402 1.00 92.44 98 TYR A N 1
ATOM 749 C CA . TYR A 1 98 ? 8.365 10.697 -2.065 1.00 92.44 98 TYR A CA 1
ATOM 750 C C . TYR A 1 98 ? 9.337 10.355 -0.936 1.00 92.44 98 TYR A C 1
ATOM 752 O O . TYR A 1 98 ? 9.116 10.805 0.189 1.00 92.44 98 TYR A O 1
ATOM 760 N N . ALA A 1 99 ? 10.389 9.585 -1.214 1.00 91.81 99 ALA A N 1
ATOM 761 C CA . ALA A 1 99 ? 11.413 9.265 -0.235 1.00 91.81 99 ALA A CA 1
ATOM 762 C C . ALA A 1 99 ? 12.732 8.878 -0.902 1.00 91.81 99 ALA A C 1
ATOM 764 O O . ALA A 1 99 ? 12.775 8.156 -1.888 1.00 91.81 99 ALA A O 1
ATOM 765 N N . GLN A 1 100 ? 13.807 9.344 -0.293 1.00 90.12 100 GLN A N 1
ATOM 766 C CA . GLN A 1 100 ? 15.181 8.896 -0.494 1.00 90.12 100 GLN A CA 1
ATOM 767 C C . GLN A 1 100 ? 15.646 8.214 0.799 1.00 90.12 100 GLN A C 1
ATOM 769 O O . GLN A 1 100 ? 14.982 8.381 1.832 1.00 90.12 100 GLN A O 1
ATOM 774 N N . LEU A 1 101 ? 16.782 7.514 0.779 1.00 85.62 101 LEU A N 1
ATOM 775 C CA . LEU A 1 101 ? 17.357 6.847 1.957 1.00 85.62 101 LEU A CA 1
ATOM 776 C C . LEU A 1 101 ? 17.329 7.718 3.225 1.00 85.62 101 LEU A C 1
ATOM 778 O O . LEU A 1 101 ? 16.877 7.285 4.279 1.00 85.62 101 LEU A O 1
ATOM 782 N N . GLU A 1 102 ? 17.724 8.985 3.103 1.00 88.44 102 GLU A N 1
ATOM 783 C CA . GLU A 1 102 ? 17.838 9.927 4.227 1.00 88.44 102 GLU A CA 1
ATOM 784 C C . GLU A 1 102 ? 16.537 10.668 4.567 1.00 88.44 102 GLU A C 1
ATOM 786 O O . GLU A 1 102 ? 16.496 11.479 5.492 1.00 88.44 102 GLU A O 1
ATOM 791 N N . THR A 1 103 ? 15.452 10.445 3.817 1.00 92.75 103 THR A N 1
ATOM 792 C CA . THR A 1 103 ? 14.192 11.161 4.060 1.00 92.75 103 THR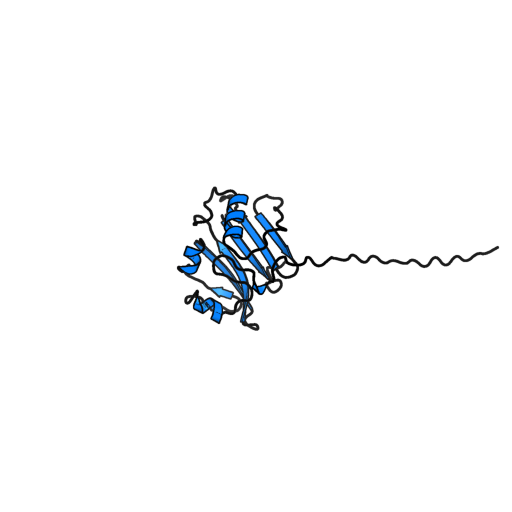 A CA 1
ATOM 793 C C . THR A 1 103 ? 13.643 10.786 5.432 1.00 92.75 103 THR A C 1
ATOM 795 O O . THR A 1 103 ? 13.329 9.615 5.636 1.00 92.75 103 THR A O 1
ATOM 798 N N . PRO A 1 104 ? 13.454 11.739 6.365 1.00 94.12 104 PRO A N 1
ATOM 799 C CA . PRO A 1 104 ? 12.931 11.429 7.689 1.00 94.12 104 PRO A CA 1
ATOM 800 C C . PRO A 1 104 ? 11.563 10.746 7.612 1.00 94.12 104 PRO A C 1
ATOM 802 O O . PRO A 1 104 ? 10.689 11.198 6.864 1.00 94.12 104 PRO A O 1
ATOM 805 N N . LEU A 1 105 ? 11.335 9.731 8.452 1.00 95.69 105 LEU A N 1
ATOM 806 C CA . LEU A 1 105 ? 10.076 8.974 8.511 1.00 95.69 105 LEU A CA 1
ATOM 807 C C . LEU A 1 105 ? 8.827 9.875 8.504 1.00 95.69 105 LEU A C 1
ATOM 809 O O . LEU A 1 105 ? 7.864 9.631 7.777 1.00 95.69 105 LEU A O 1
ATOM 813 N N . ASN A 1 106 ? 8.849 10.956 9.284 1.00 96.69 106 ASN A N 1
ATOM 814 C CA . ASN A 1 106 ? 7.724 11.884 9.415 1.00 96.69 106 ASN A CA 1
ATOM 815 C C . ASN A 1 106 ? 7.423 12.608 8.090 1.00 96.69 106 ASN A C 1
ATOM 817 O O . ASN A 1 106 ? 6.261 12.836 7.754 1.00 96.69 106 ASN A O 1
ATOM 821 N N . GLN A 1 107 ? 8.466 12.970 7.335 1.00 97.25 107 GLN A N 1
ATOM 822 C CA . GLN A 1 107 ? 8.327 13.621 6.031 1.00 97.25 107 GLN A CA 1
ATOM 823 C C . GLN A 1 107 ? 7.816 12.637 4.977 1.00 97.25 107 GLN A C 1
ATOM 825 O O . GLN A 1 107 ? 6.920 12.989 4.204 1.00 97.25 107 GLN A O 1
ATOM 830 N N . PHE A 1 108 ? 8.318 11.398 4.996 1.00 97.44 108 PHE A N 1
ATOM 831 C CA . PHE A 1 108 ? 7.822 10.331 4.130 1.00 97.44 108 PHE A CA 1
ATOM 832 C C . PHE A 1 108 ? 6.332 10.063 4.384 1.00 97.44 108 PHE A C 1
ATOM 834 O O . PHE A 1 108 ? 5.519 10.190 3.466 1.00 97.44 108 PHE A O 1
ATOM 841 N N . LYS A 1 109 ? 5.939 9.828 5.644 1.00 97.94 109 LYS A N 1
ATOM 842 C CA . LYS A 1 109 ? 4.530 9.668 6.038 1.00 97.94 109 LYS A CA 1
ATOM 843 C C . LYS A 1 109 ? 3.664 10.820 5.538 1.00 97.94 109 LYS A C 1
ATOM 845 O O . LYS A 1 109 ? 2.636 10.577 4.916 1.00 97.94 109 LYS A O 1
ATOM 850 N N . ASN A 1 110 ? 4.055 12.066 5.797 1.00 97.94 110 ASN A N 1
ATOM 851 C CA . ASN A 1 110 ? 3.243 13.220 5.408 1.00 97.94 110 ASN A CA 1
ATOM 852 C C . ASN A 1 110 ? 3.087 13.324 3.884 1.00 97.94 110 ASN A C 1
ATOM 854 O O . ASN A 1 110 ? 2.009 13.672 3.400 1.00 97.94 110 ASN A O 1
ATOM 858 N N . SER A 1 111 ? 4.132 12.978 3.127 1.00 97.38 111 SER A N 1
ATOM 859 C CA . SER A 1 111 ? 4.074 12.922 1.664 1.00 97.38 111 SER A CA 1
ATOM 860 C C . SER A 1 111 ? 3.096 11.851 1.187 1.00 97.38 111 SER A C 1
ATOM 862 O O . SER A 1 111 ? 2.263 12.130 0.326 1.00 97.38 111 SER A O 1
ATOM 864 N N . ILE A 1 112 ? 3.121 10.664 1.794 1.00 98.06 112 ILE A N 1
ATOM 865 C CA . ILE A 1 112 ? 2.170 9.591 1.495 1.00 98.06 112 ILE A CA 1
ATOM 866 C C . ILE A 1 112 ? 0.733 10.006 1.821 1.00 98.06 112 ILE A C 1
ATOM 868 O O . ILE A 1 112 ? -0.131 9.920 0.948 1.00 98.06 112 ILE A O 1
ATOM 872 N N . LEU A 1 113 ? 0.470 10.513 3.030 1.00 98.25 113 LEU A N 1
ATOM 873 C CA . LEU A 1 113 ? -0.879 10.903 3.464 1.00 98.25 113 LEU A CA 1
ATOM 874 C C . LEU A 1 113 ? -1.486 12.010 2.601 1.00 98.25 113 LEU A C 1
ATOM 876 O O . LEU A 1 113 ? -2.684 11.979 2.331 1.00 98.25 113 LEU A O 1
ATOM 880 N N . LYS A 1 114 ? -0.663 12.958 2.138 1.00 97.81 114 LYS A N 1
ATOM 881 C CA . LYS A 1 114 ? -1.097 14.054 1.262 1.00 97.81 114 LYS A CA 1
ATOM 882 C C . LYS A 1 114 ? -1.529 13.575 -0.129 1.00 97.81 114 LYS A C 1
ATOM 884 O O . LYS A 1 114 ? -2.363 14.222 -0.755 1.00 97.81 114 LYS A O 1
ATOM 889 N N . ASN A 1 115 ? -0.951 12.479 -0.622 1.00 97.12 115 ASN A N 1
ATOM 890 C CA . ASN A 1 115 ? -1.157 11.986 -1.990 1.00 97.12 115 ASN A CA 1
ATOM 891 C C . ASN A 1 115 ? -1.987 10.690 -2.048 1.00 97.12 115 ASN A C 1
ATOM 893 O O . ASN A 1 115 ? -2.060 10.055 -3.098 1.00 97.12 115 ASN A O 1
ATOM 897 N N . SER A 1 116 ? -2.605 10.290 -0.935 1.00 97.69 116 SER A N 1
ATOM 898 C CA . SER A 1 116 ? -3.305 9.009 -0.801 1.00 97.69 116 SER A CA 1
ATOM 899 C C . SER A 1 116 ? -4.649 9.176 -0.097 1.00 97.69 116 SER A C 1
ATOM 901 O O . SER A 1 116 ? -4.888 10.154 0.609 1.00 97.69 116 SER A O 1
ATOM 903 N N . LYS A 1 117 ? -5.529 8.185 -0.242 1.00 98.38 117 LYS A N 1
ATOM 904 C CA . LYS A 1 117 ? -6.751 8.060 0.559 1.00 98.38 117 LYS A CA 1
ATOM 905 C C . LYS A 1 117 ? -6.463 7.164 1.758 1.00 98.38 117 LYS A C 1
ATOM 907 O O . LYS A 1 117 ? -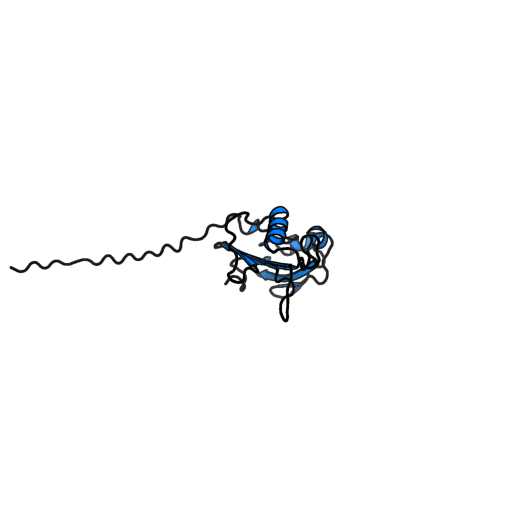6.775 5.976 1.760 1.00 98.38 117 LYS A O 1
ATOM 912 N N . LEU A 1 118 ? -5.823 7.751 2.762 1.00 98.44 118 LEU A N 1
ATOM 913 C CA . LEU A 1 118 ? -5.481 7.108 4.030 1.00 98.44 118 LEU A CA 1
ATOM 914 C C . LEU A 1 118 ? -6.034 7.926 5.209 1.00 98.44 118 LEU A C 1
ATOM 916 O O . LEU A 1 118 ? -6.286 9.126 5.047 1.00 98.44 118 LEU A O 1
ATOM 920 N N . PRO A 1 119 ? -6.197 7.312 6.395 1.00 98.12 119 PRO A N 1
ATOM 921 C CA . PRO A 1 119 ? -6.492 8.026 7.637 1.00 98.12 119 PRO A CA 1
ATOM 922 C C . PRO A 1 119 ? -5.518 9.171 7.884 1.00 98.12 119 PRO A C 1
ATOM 924 O O . PRO A 1 119 ? -4.307 9.004 7.728 1.00 98.12 119 PRO A O 1
ATOM 927 N N . GLN A 1 120 ? -6.026 10.325 8.300 1.00 97.69 120 GLN A N 1
ATOM 928 C CA . GLN A 1 120 ? -5.198 11.499 8.576 1.00 97.69 120 GLN A CA 1
ATOM 929 C C . GLN A 1 120 ? -4.808 11.587 10.058 1.00 97.69 120 GLN A C 1
ATOM 931 O O . GLN A 1 120 ? -3.831 12.251 10.408 1.00 97.69 120 GLN A O 1
ATOM 936 N N . LYS A 1 121 ? -5.518 10.878 10.943 1.00 95.44 121 LYS A N 1
ATOM 937 C CA . LYS A 1 121 ? -5.282 10.841 12.396 1.00 95.44 121 LYS A CA 1
ATOM 938 C C . LYS A 1 121 ? -5.192 9.401 12.913 1.00 95.44 121 LYS A C 1
ATOM 940 O O . LYS A 1 121 ? -5.377 8.443 12.175 1.00 95.44 121 LYS A O 1
ATOM 945 N N . GLY A 1 122 ? -4.861 9.247 14.197 1.00 95.25 122 GLY A N 1
ATOM 946 C CA . GLY A 1 122 ? -4.783 7.934 14.856 1.00 95.25 122 GLY A CA 1
ATOM 947 C C . GLY A 1 122 ? -3.498 7.143 14.582 1.00 95.25 122 GLY A C 1
ATOM 948 O O . GLY A 1 122 ? -3.433 5.962 14.902 1.00 95.25 122 GLY A O 1
ATOM 949 N N . TRP A 1 123 ? -2.480 7.781 14.001 1.00 97.56 123 TRP A N 1
ATOM 950 C CA . TRP A 1 123 ? -1.172 7.170 13.770 1.00 97.56 123 TRP A CA 1
ATOM 951 C C . TRP A 1 123 ? -0.330 7.147 15.046 1.00 97.56 123 TRP A C 1
ATOM 953 O O . TRP A 1 123 ? -0.124 8.190 15.669 1.00 97.56 123 TRP A O 1
ATOM 963 N N . VAL A 1 124 ? 0.225 5.985 15.370 1.00 97.31 124 VAL A N 1
ATOM 964 C CA . VAL A 1 124 ? 1.114 5.752 16.512 1.00 97.31 124 VAL A CA 1
ATOM 965 C C . VAL A 1 124 ? 2.527 5.492 15.994 1.00 97.31 124 VAL A C 1
ATOM 967 O O . VAL A 1 124 ? 2.703 4.739 15.042 1.00 97.31 124 VAL A O 1
ATOM 970 N N . LEU A 1 125 ? 3.529 6.144 16.584 1.00 96.38 125 LEU A N 1
ATOM 971 C CA . LEU A 1 125 ? 4.939 5.878 16.285 1.00 96.38 125 LEU A CA 1
ATOM 972 C C . LEU A 1 125 ? 5.377 4.600 17.018 1.00 96.38 125 LEU A C 1
ATOM 974 O O . LEU A 1 125 ? 5.105 4.465 18.213 1.00 96.38 125 LEU A O 1
ATOM 978 N N . SER A 1 126 ? 6.039 3.681 16.318 1.00 92.88 126 SER A N 1
ATOM 979 C CA . SER A 1 126 ? 6.608 2.459 16.891 1.00 92.88 126 SER A CA 1
ATOM 980 C C . SER A 1 126 ? 7.687 2.768 17.936 1.00 92.88 126 SER A C 1
ATOM 982 O O . SER A 1 126 ? 8.260 3.859 17.970 1.00 92.88 126 SER A O 1
ATOM 984 N N . GLN A 1 127 ? 7.984 1.801 18.809 1.00 89.50 127 GLN A N 1
ATOM 985 C CA . GLN A 1 127 ? 8.972 1.982 19.882 1.00 89.50 127 GLN A CA 1
ATOM 986 C C . GLN A 1 127 ? 10.396 2.220 19.353 1.00 89.50 127 GLN A C 1
ATOM 988 O O . GLN A 1 127 ? 11.125 3.034 19.919 1.00 89.50 127 GLN A O 1
ATOM 993 N N . ASP A 1 128 ? 10.765 1.553 18.258 1.00 88.56 128 ASP A N 1
ATOM 994 C CA . ASP A 1 128 ? 12.040 1.740 17.547 1.00 88.56 128 ASP A CA 1
ATOM 995 C C . ASP A 1 128 ? 12.097 3.043 16.729 1.00 88.56 128 ASP A C 1
ATOM 997 O O . ASP A 1 128 ? 13.169 3.440 16.284 1.00 88.56 128 ASP A O 1
ATOM 1001 N N . LYS A 1 129 ? 10.966 3.754 16.601 1.00 90.94 129 LYS A N 1
ATOM 1002 C CA . LYS A 1 129 ? 10.796 4.998 15.834 1.00 90.94 129 LYS A CA 1
ATOM 1003 C C . LYS A 1 129 ? 11.030 4.856 14.328 1.00 90.94 129 LYS A C 1
ATOM 1005 O O . LYS A 1 129 ? 11.178 5.872 13.652 1.00 90.94 129 LYS A O 1
ATOM 1010 N N . GLU A 1 130 ? 11.010 3.636 13.801 1.00 90.75 130 GLU A N 1
ATOM 1011 C CA . GLU A 1 130 ? 11.200 3.373 12.370 1.00 90.75 130 GLU A CA 1
ATOM 1012 C C . GLU A 1 130 ? 9.882 3.287 11.595 1.00 90.75 130 GLU A C 1
ATOM 1014 O O . GLU A 1 130 ? 9.892 3.331 10.365 1.00 90.75 130 GLU A O 1
ATOM 1019 N N . ALA A 1 131 ? 8.733 3.203 12.277 1.00 94.69 131 ALA A N 1
ATOM 1020 C CA . ALA A 1 131 ? 7.437 3.084 11.624 1.00 94.69 131 ALA A CA 1
ATOM 1021 C C . ALA A 1 131 ? 6.320 3.883 12.304 1.00 94.69 131 ALA A C 1
ATOM 1023 O O . ALA A 1 131 ? 6.230 3.991 13.524 1.00 94.69 131 ALA A O 1
ATOM 1024 N N . TYR A 1 132 ? 5.394 4.389 11.496 1.00 98.00 132 TYR A N 1
ATOM 1025 C CA . TYR A 1 132 ? 4.075 4.796 11.962 1.00 98.00 132 TYR A CA 1
ATOM 1026 C C . TYR A 1 132 ? 3.055 3.712 11.641 1.00 98.00 132 TYR A C 1
ATOM 1028 O O . TYR A 1 132 ? 2.964 3.273 10.496 1.00 98.00 132 TYR A O 1
ATOM 1036 N N . GLN A 1 133 ? 2.234 3.355 12.623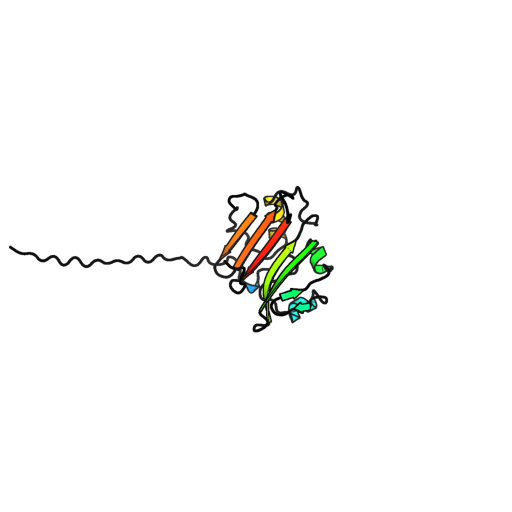 1.00 97.75 133 GLN A N 1
ATOM 1037 C CA . GLN A 1 133 ? 1.130 2.419 12.468 1.00 97.75 133 GLN A CA 1
ATOM 1038 C C . GLN A 1 133 ? -0.210 3.129 12.651 1.00 97.75 133 GLN A C 1
ATOM 1040 O O . GLN A 1 133 ? -0.415 3.875 13.609 1.00 97.75 133 GLN A O 1
ATOM 1045 N N . TYR A 1 134 ? -1.141 2.860 11.747 1.00 97.75 134 TYR A N 1
ATOM 1046 C CA . TYR A 1 134 ? -2.564 3.085 11.941 1.00 97.75 134 TYR A CA 1
ATOM 1047 C C . TYR A 1 134 ? -3.252 1.729 12.053 1.00 97.75 134 TYR A C 1
ATOM 1049 O O . TYR A 1 134 ? -3.018 0.853 11.221 1.00 97.75 134 TYR A O 1
ATOM 1057 N N . ARG A 1 135 ? -4.130 1.556 13.043 1.00 96.19 135 ARG A N 1
ATOM 1058 C CA . ARG A 1 135 ? -4.909 0.326 13.201 1.00 96.19 135 ARG A CA 1
ATOM 1059 C C . ARG A 1 135 ? -6.337 0.628 13.630 1.00 96.19 135 ARG A C 1
ATOM 1061 O O . ARG A 1 135 ? -6.565 1.339 14.607 1.00 96.19 135 ARG A O 1
ATOM 1068 N N . CYS A 1 136 ? -7.283 0.029 12.922 1.00 95.88 136 CYS A N 1
ATOM 1069 C CA . CYS A 1 136 ? -8.689 -0.037 13.299 1.00 95.88 136 CYS A CA 1
ATOM 1070 C C . CYS A 1 136 ? -9.198 -1.480 13.151 1.00 95.88 136 CYS A C 1
ATOM 1072 O O . CYS A 1 136 ? -8.421 -2.384 12.848 1.00 95.88 136 CYS A O 1
ATOM 1074 N N . ASN A 1 137 ? -10.493 -1.720 13.361 1.00 95.12 137 ASN A N 1
ATOM 1075 C CA . ASN A 1 137 ? -11.044 -3.082 13.296 1.00 95.12 137 ASN A CA 1
ATOM 1076 C C . ASN A 1 137 ? -11.038 -3.712 11.896 1.00 95.12 137 ASN A C 1
ATOM 1078 O O . ASN A 1 137 ? -11.145 -4.932 11.784 1.00 95.12 137 ASN A O 1
ATOM 1082 N N . ASP A 1 138 ? -10.991 -2.899 10.837 1.00 97.12 138 ASP A N 1
ATOM 1083 C CA . ASP A 1 138 ? -11.126 -3.400 9.466 1.00 97.12 138 ASP A CA 1
ATOM 1084 C C . ASP A 1 138 ? -9.800 -3.479 8.710 1.00 97.12 138 ASP A C 1
ATOM 1086 O O . ASP A 1 138 ? -9.706 -4.254 7.758 1.00 97.12 138 ASP A O 1
ATOM 1090 N N . TYR A 1 139 ? -8.793 -2.687 9.090 1.00 97.94 139 TYR A N 1
ATOM 1091 C CA . TYR A 1 139 ? -7.480 -2.690 8.449 1.00 97.94 139 TYR A CA 1
ATOM 1092 C C . TYR A 1 139 ? -6.395 -2.056 9.320 1.00 97.94 139 TYR A C 1
ATOM 1094 O O . TYR A 1 139 ? -6.661 -1.318 10.275 1.00 97.94 139 TYR A O 1
ATOM 1102 N N . GLN A 1 140 ? -5.152 -2.353 8.955 1.00 97.69 140 GLN A N 1
ATOM 1103 C CA . GLN A 1 140 ? -3.964 -1.718 9.490 1.00 97.69 140 GLN A CA 1
ATOM 1104 C C . GLN A 1 140 ? -3.049 -1.237 8.369 1.00 97.69 140 GLN A C 1
ATOM 1106 O O . GLN A 1 140 ? -3.011 -1.811 7.279 1.00 97.69 140 GLN A O 1
ATOM 1111 N N . VAL A 1 141 ? -2.343 -0.146 8.645 1.00 98.31 141 VAL A N 1
ATOM 1112 C CA . VAL A 1 141 ? -1.376 0.461 7.735 1.00 98.31 141 VAL A CA 1
ATOM 1113 C C . VAL A 1 141 ? -0.101 0.748 8.500 1.00 98.31 141 VAL A C 1
ATOM 1115 O O . VAL A 1 141 ? -0.149 1.331 9.582 1.00 98.31 141 VAL A O 1
ATOM 1118 N N . PHE A 1 142 ? 1.031 0.395 7.912 1.00 97.44 142 PHE A N 1
ATOM 1119 C CA . PHE A 1 142 ? 2.353 0.708 8.432 1.00 97.44 142 PHE A CA 1
ATOM 1120 C C . PHE A 1 142 ? 3.108 1.519 7.390 1.00 97.44 142 PHE A C 1
ATOM 1122 O O . PHE A 1 142 ? 3.169 1.112 6.236 1.00 97.44 142 PHE A O 1
ATOM 1129 N N . ILE A 1 143 ? 3.693 2.642 7.789 1.00 97.75 143 ILE A N 1
ATOM 1130 C CA . ILE A 1 143 ? 4.624 3.424 6.971 1.00 97.75 143 ILE A CA 1
ATOM 1131 C C . ILE A 1 143 ? 5.974 3.353 7.671 1.00 97.75 143 ILE A C 1
ATOM 1133 O O . ILE A 1 143 ? 6.073 3.830 8.801 1.00 97.75 143 ILE A O 1
ATOM 1137 N N . ARG A 1 144 ? 6.983 2.766 7.025 1.00 95.19 144 ARG A N 1
ATOM 1138 C CA . ARG A 1 144 ? 8.323 2.551 7.584 1.00 95.19 144 ARG A CA 1
ATOM 1139 C C . ARG A 1 144 ? 9.391 3.261 6.767 1.00 95.19 144 ARG A C 1
ATOM 1141 O O . ARG A 1 144 ? 9.265 3.389 5.551 1.00 95.19 144 ARG A O 1
ATOM 1148 N N . GLN A 1 145 ? 10.425 3.705 7.465 1.00 92.62 145 GLN A N 1
ATOM 1149 C CA . GLN A 1 145 ? 11.687 4.164 6.909 1.00 92.62 145 GLN A CA 1
ATOM 1150 C C . GLN A 1 145 ? 12.789 3.749 7.885 1.00 92.62 145 GLN A C 1
ATOM 1152 O O . GLN A 1 145 ? 12.847 4.268 8.998 1.00 92.62 145 GLN A O 1
ATOM 1157 N N . ASP A 1 146 ? 13.629 2.806 7.469 1.00 84.81 146 ASP A N 1
ATOM 1158 C CA . ASP A 1 146 ? 14.733 2.265 8.273 1.00 84.81 146 ASP A CA 1
ATOM 1159 C C . ASP A 1 146 ? 16.109 2.822 7.867 1.00 84.81 146 ASP A C 1
ATOM 1161 O O . ASP A 1 146 ? 17.130 2.406 8.413 1.00 84.81 146 ASP A O 1
ATOM 1165 N N . HIS A 1 147 ? 16.150 3.760 6.910 1.00 84.12 147 HIS A N 1
ATOM 1166 C CA . HIS A 1 147 ? 17.368 4.440 6.458 1.00 84.12 147 HIS A CA 1
ATOM 1167 C C . HIS A 1 147 ? 18.494 3.489 6.018 1.00 84.12 147 HIS A C 1
ATOM 1169 O O . HIS A 1 147 ? 19.672 3.839 6.079 1.00 84.12 147 HIS A O 1
ATOM 1175 N N . GLY A 1 148 ? 18.170 2.267 5.584 1.00 69.12 148 GLY A N 1
ATOM 1176 C CA . GLY A 1 148 ? 19.201 1.328 5.147 1.00 69.12 148 GLY A CA 1
ATOM 1177 C C . GLY A 1 148 ? 19.896 0.561 6.278 1.00 69.12 148 GLY A C 1
ATOM 1178 O O . GLY A 1 148 ? 20.879 -0.130 6.006 1.00 69.12 148 GLY A O 1
ATOM 1179 N N . VAL A 1 149 ? 19.438 0.666 7.530 1.00 68.00 149 VAL A N 1
ATOM 1180 C CA . VAL A 1 149 ? 20.141 0.103 8.694 1.00 68.00 149 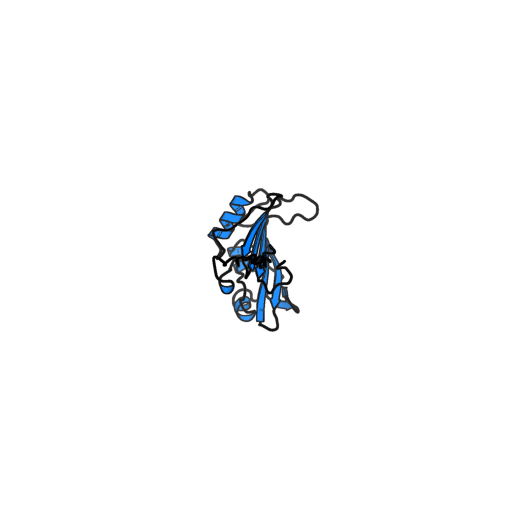VAL A CA 1
ATOM 1181 C C . VAL A 1 149 ? 19.906 -1.410 8.827 1.00 68.00 149 VAL A C 1
ATOM 1183 O O . VAL A 1 149 ? 18.783 -1.878 8.979 1.00 68.00 149 VAL A O 1
ATOM 1186 N N . GLY A 1 150 ? 20.995 -2.192 8.838 1.00 61.47 150 GLY A N 1
ATOM 1187 C CA . GLY A 1 150 ? 20.981 -3.639 9.108 1.00 61.47 150 GLY A CA 1
ATOM 1188 C C . GLY A 1 150 ? 21.070 -4.539 7.866 1.00 61.47 150 GLY A C 1
ATOM 1189 O O . GLY A 1 150 ? 21.168 -4.082 6.730 1.00 61.47 150 GLY A O 1
ATOM 1190 N N . ARG A 1 151 ? 21.088 -5.865 8.076 1.00 45.41 151 ARG A N 1
ATOM 1191 C CA . ARG A 1 151 ? 21.043 -6.846 6.975 1.00 45.41 151 ARG A CA 1
ATOM 1192 C C . ARG A 1 151 ? 19.584 -7.049 6.557 1.00 45.41 151 ARG A C 1
ATOM 1194 O O . ARG A 1 151 ? 18.849 -7.714 7.277 1.00 45.41 151 ARG A O 1
ATOM 1201 N N . GLY A 1 152 ? 19.200 -6.502 5.404 1.00 58.81 152 GLY A N 1
ATOM 1202 C CA . GLY A 1 152 ? 17.839 -6.612 4.857 1.00 58.81 152 GLY A CA 1
ATOM 1203 C C . GLY A 1 152 ? 17.012 -5.330 4.952 1.00 58.81 152 GLY A C 1
ATOM 1204 O O . GLY A 1 152 ? 15.799 -5.420 5.113 1.00 58.81 152 GLY A O 1
ATOM 1205 N N . SER A 1 153 ? 17.658 -4.163 4.885 1.00 67.19 153 SER A N 1
ATOM 1206 C CA . SER A 1 153 ? 16.967 -2.878 4.895 1.00 67.19 153 SER A CA 1
ATOM 1207 C C . SER A 1 153 ? 15.923 -2.773 3.784 1.00 67.19 153 SER A C 1
ATOM 1209 O O . SER A 1 153 ? 16.140 -3.183 2.641 1.00 67.19 153 SER A O 1
ATOM 1211 N N . LEU A 1 154 ? 14.765 -2.243 4.155 1.00 76.56 154 LEU A N 1
ATOM 1212 C CA . LEU A 1 154 ? 13.594 -2.102 3.296 1.00 76.56 154 LEU A CA 1
ATOM 1213 C C . LEU A 1 154 ? 13.484 -0.681 2.733 1.00 76.56 154 LEU A C 1
ATOM 1215 O O . LEU A 1 154 ? 12.875 -0.482 1.679 1.00 76.56 154 LEU A O 1
ATOM 1219 N N . GLY A 1 155 ? 14.082 0.298 3.419 1.00 88.94 155 GLY A N 1
ATOM 1220 C CA . GLY A 1 155 ? 13.956 1.713 3.104 1.00 88.94 155 GLY A CA 1
ATOM 1221 C C . GLY A 1 155 ? 12.534 2.217 3.340 1.00 88.94 155 GLY A C 1
ATOM 1222 O O . GLY A 1 155 ? 11.839 1.799 4.270 1.00 88.94 155 GLY A O 1
ATOM 1223 N N . ALA A 1 156 ? 12.090 3.126 2.474 1.00 94.81 156 ALA A N 1
ATOM 1224 C CA . ALA A 1 156 ? 10.749 3.689 2.524 1.00 94.81 156 ALA A CA 1
ATOM 1225 C C . ALA A 1 156 ? 9.704 2.692 1.998 1.00 94.81 156 ALA A C 1
ATOM 1227 O O . ALA A 1 156 ? 9.624 2.445 0.794 1.00 94.81 156 ALA A O 1
ATOM 1228 N N . VAL A 1 157 ? 8.876 2.140 2.886 1.00 95.88 157 VAL A N 1
ATOM 1229 C CA . VAL A 1 157 ? 7.861 1.128 2.545 1.00 95.88 157 VAL A CA 1
ATOM 1230 C C . VAL A 1 157 ? 6.533 1.437 3.221 1.00 95.88 157 VAL A C 1
ATOM 1232 O O . VAL A 1 157 ? 6.484 1.951 4.340 1.00 95.88 157 VAL A O 1
ATOM 1235 N N . ILE A 1 158 ? 5.440 1.098 2.540 1.00 97.75 158 ILE A N 1
ATOM 1236 C CA . ILE A 1 158 ? 4.111 1.021 3.137 1.00 97.75 158 ILE A CA 1
ATOM 1237 C C . ILE A 1 158 ? 3.561 -0.401 3.049 1.00 97.75 158 ILE A C 1
ATOM 1239 O O . ILE A 1 158 ? 3.645 -1.053 2.007 1.00 97.75 158 ILE A O 1
ATOM 1243 N N . TRP A 1 159 ? 2.939 -0.839 4.135 1.00 97.88 159 TRP A N 1
ATOM 1244 C CA . TRP A 1 159 ? 2.131 -2.046 4.190 1.00 97.88 159 TRP A CA 1
ATOM 1245 C C . TRP A 1 159 ? 0.691 -1.689 4.499 1.00 97.88 159 TRP A C 1
ATOM 1247 O O . TRP A 1 159 ? 0.431 -0.885 5.395 1.00 97.88 159 TRP A O 1
ATOM 1257 N N . VAL A 1 160 ? -0.242 -2.299 3.782 1.00 98.44 160 VAL A N 1
ATOM 1258 C CA . VAL A 1 160 ? -1.676 -2.076 3.949 1.00 98.44 160 VAL A CA 1
ATOM 1259 C C . VAL A 1 160 ? -2.358 -3.433 3.990 1.00 98.44 160 VAL A C 1
ATOM 1261 O O . VAL A 1 160 ? -2.335 -4.155 2.999 1.00 98.44 160 VAL A O 1
ATOM 1264 N N . PHE A 1 161 ? -3.000 -3.774 5.105 1.00 98.06 161 PHE A N 1
ATOM 1265 C CA . PHE A 1 161 ? -3.650 -5.074 5.287 1.00 98.06 161 PHE A CA 1
ATOM 1266 C C . PHE A 1 161 ? -5.066 -4.898 5.811 1.00 98.06 161 PHE A C 1
ATOM 1268 O O . PHE A 1 161 ? -5.284 -4.228 6.819 1.00 98.06 161 PHE A O 1
ATOM 1275 N N . SER A 1 162 ? -6.036 -5.512 5.141 1.00 97.88 162 SER A N 1
ATOM 1276 C CA . SER A 1 162 ? -7.388 -5.650 5.680 1.00 97.88 162 SER A CA 1
ATOM 1277 C C . SER A 1 162 ? -7.450 -6.772 6.710 1.00 97.88 162 SER A C 1
ATOM 1279 O O . SER A 1 162 ? -6.644 -7.695 6.662 1.00 97.88 162 SER A O 1
ATOM 1281 N N . ARG A 1 163 ? -8.496 -6.778 7.537 1.00 96.75 163 ARG A N 1
ATOM 1282 C CA . ARG A 1 163 ? -8.821 -7.869 8.470 1.00 96.75 163 ARG A CA 1
ATOM 1283 C C . ARG A 1 163 ? -9.022 -9.253 7.844 1.00 96.75 163 ARG A C 1
ATOM 1285 O O . ARG A 1 163 ? -9.289 -10.205 8.564 1.00 96.75 163 ARG A O 1
ATOM 1292 N N . TYR A 1 164 ? -9.020 -9.340 6.516 1.00 96.44 164 TYR A N 1
ATOM 1293 C CA . TYR A 1 164 ? -9.142 -10.595 5.781 1.00 96.44 164 TYR A CA 1
ATOM 1294 C C . TYR A 1 164 ? -7.784 -11.159 5.342 1.00 96.44 164 TYR A C 1
ATOM 1296 O O . TYR A 1 164 ? -7.764 -12.273 4.838 1.00 96.44 164 TYR A O 1
ATOM 1304 N N . SER A 1 165 ? -6.690 -10.397 5.474 1.00 93.94 165 SER A N 1
ATOM 1305 C CA . SER A 1 165 ? -5.326 -10.877 5.214 1.00 93.94 165 SER A CA 1
ATOM 1306 C C . SER A 1 165 ? -4.773 -11.553 6.465 1.00 93.94 165 SER A C 1
ATOM 1308 O O . SER A 1 165 ? -4.963 -11.050 7.571 1.00 93.94 165 SER A O 1
ATOM 1310 N N . ASP A 1 166 ? -4.022 -12.637 6.277 1.00 90.62 166 ASP A N 1
ATOM 1311 C CA . ASP A 1 166 ? -3.286 -13.314 7.352 1.00 90.62 166 ASP A CA 1
ATOM 1312 C C . ASP A 1 166 ? -2.235 -12.397 8.002 1.00 90.62 166 ASP A C 1
ATOM 1314 O O . ASP A 1 166 ? -1.811 -12.633 9.125 1.00 90.62 166 ASP A O 1
ATOM 1318 N N . SER A 1 167 ? -1.847 -11.305 7.329 1.00 88.44 167 SER A N 1
ATOM 1319 C CA . SER A 1 167 ? -0.941 -10.280 7.871 1.00 88.44 167 SER A CA 1
ATOM 1320 C C . SER A 1 167 ? -1.652 -9.254 8.774 1.00 88.44 167 SER A C 1
ATOM 1322 O O . SER A 1 167 ? -1.047 -8.264 9.202 1.00 88.44 167 SER A O 1
ATOM 1324 N N . PHE A 1 168 ? -2.949 -9.434 9.045 1.00 87.81 168 PHE A N 1
ATOM 1325 C CA . PHE A 1 168 ? -3.711 -8.654 10.021 1.00 87.81 168 PHE A CA 1
ATOM 1326 C C . PHE A 1 168 ? -3.653 -9.316 11.402 1.00 87.81 168 PHE A C 1
ATOM 1328 O O . PHE A 1 168 ? -4.635 -9.865 11.896 1.00 87.81 168 PHE A O 1
ATOM 1335 N N . GLU A 1 169 ? -2.481 -9.250 12.026 1.00 72.69 169 GLU A N 1
ATOM 1336 C CA . GLU A 1 169 ? -2.259 -9.655 13.421 1.00 72.69 169 GLU A CA 1
ATOM 1337 C C . GLU A 1 169 ? -2.173 -8.447 14.336 1.00 72.69 169 GLU A C 1
ATOM 1339 O O . GLU A 1 169 ? -1.582 -7.419 13.931 1.00 72.69 169 GLU A O 1
#

Foldseek 3Di:
DDDDDDDDDPPDPPPCPPFFDFPDDQQQFWALLDGFFDAPVRSCVVQVQWDDDPQWIDDPDDDPSNQVRQFPDWDTFGADPVSRTTFKTKTDNEVTPQDYLPQQQVSSVVSRVVSTRHDPDQWDQDPVNQWIWHDGQFKIKIFGAPSPPDDPGRGTMMIIGTPVDPVND

pLDDT: mean 88.36, std 16.25, range [37.97, 98.62]